Protein AF-A0A455U2H4-F1 (afdb_monomer_lite)

Foldseek 3Di:
DPVVVVVVVVVVVVVVPPPPPPPPPDDDDDDDDPPVPPPLPQFVPVVVADPPFPDKDWDRDWDDLQVLVVVVVVPDDPDQLVVVLVVLVVCLVVDPDPVVSVVSVVVSVVSVLVSPPPDSVSCVVVVFRRTKIWMWTDDPPDIDIDIDGD

pLDDT: mean 76.58, std 19.09, range [32.81, 95.19]

Organism: NCBI:txid115553

Structure (mmCIF, N/CA/C/O backbone):
data_AF-A0A455U2H4-F1
#
_entry.id   AF-A0A455U2H4-F1
#
loop_
_atom_site.group_PDB
_atom_site.id
_atom_site.type_symbol
_atom_site.label_atom_id
_atom_site.label_alt_id
_atom_site.label_comp_id
_atom_site.label_asym_id
_atom_site.label_entity_id
_atom_site.label_seq_id
_atom_site.pdbx_PDB_ins_code
_atom_site.Cartn_x
_atom_site.Cartn_y
_atom_site.Cartn_z
_atom_site.occupancy
_atom_site.B_iso_or_equiv
_atom_site.auth_seq_id
_atom_site.auth_comp_id
_atom_site.auth_asym_id
_atom_site.auth_atom_id
_atom_site.pdbx_PDB_model_num
ATOM 1 N N . MET A 1 1 ? 12.215 -55.070 34.289 1.00 50.28 1 MET A N 1
ATOM 2 C CA . MET A 1 1 ? 13.157 -54.812 33.171 1.00 50.28 1 MET A CA 1
ATOM 3 C C . MET A 1 1 ? 12.431 -54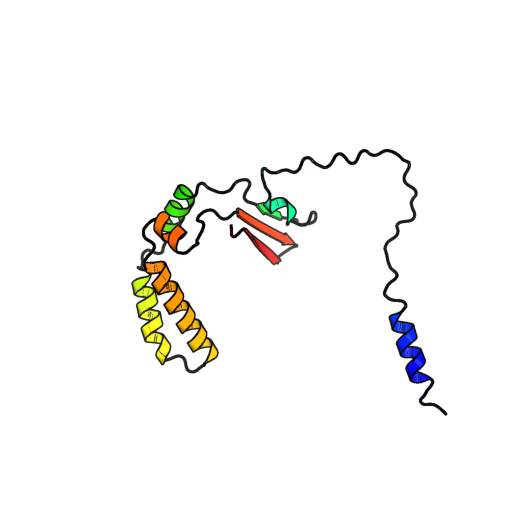.774 31.811 1.00 50.28 1 MET A C 1
ATOM 5 O O . MET A 1 1 ? 12.800 -55.510 30.911 1.00 50.28 1 MET A O 1
ATOM 9 N N . LYS A 1 2 ? 11.391 -53.938 31.635 1.00 48.47 2 LYS A N 1
ATOM 10 C CA . LYS A 1 2 ? 10.634 -53.831 30.359 1.00 48.47 2 LYS A CA 1
ATOM 11 C C . LYS A 1 2 ? 10.417 -52.393 29.862 1.00 48.47 2 LYS A C 1
ATOM 13 O O . LYS A 1 2 ? 10.035 -52.197 28.720 1.00 48.47 2 LYS A O 1
ATOM 18 N N . THR A 1 3 ? 10.727 -51.381 30.671 1.00 51.59 3 THR A N 1
ATOM 19 C CA . THR A 1 3 ? 10.483 -49.965 30.345 1.00 51.59 3 THR A CA 1
ATOM 20 C C . THR A 1 3 ? 11.665 -49.250 29.688 1.00 51.59 3 THR A C 1
ATOM 22 O O . THR A 1 3 ? 11.498 -48.144 29.193 1.00 51.59 3 THR A O 1
ATOM 25 N N . LYS A 1 4 ? 12.851 -49.873 29.616 1.00 47.78 4 LYS A N 1
ATOM 26 C CA . LYS A 1 4 ? 14.026 -49.279 28.946 1.00 47.78 4 LYS A CA 1
ATOM 27 C C . LYS A 1 4 ? 14.160 -49.643 27.463 1.00 47.78 4 LYS A C 1
ATOM 29 O O . LYS A 1 4 ? 14.903 -48.979 26.755 1.00 47.78 4 LYS A O 1
ATOM 34 N N . LEU A 1 5 ? 13.421 -50.649 26.983 1.00 50.38 5 LEU A N 1
ATOM 35 C CA . LEU A 1 5 ? 13.463 -51.058 25.573 1.00 50.38 5 LEU A CA 1
ATOM 36 C C . LEU A 1 5 ? 12.610 -50.150 24.671 1.00 50.38 5 LEU A C 1
ATOM 38 O O . LEU A 1 5 ? 12.954 -49.939 23.515 1.00 50.38 5 LEU A O 1
ATOM 42 N N . SER A 1 6 ? 11.529 -49.571 25.207 1.00 48.78 6 SER A N 1
ATOM 43 C CA . SER A 1 6 ? 10.612 -48.721 24.431 1.00 48.78 6 SER A CA 1
ATOM 44 C C . SER A 1 6 ? 11.216 -47.368 24.051 1.00 48.78 6 SER A C 1
ATOM 46 O O . SER A 1 6 ? 10.797 -46.781 23.063 1.00 48.78 6 SER A O 1
ATOM 48 N N . LEU A 1 7 ? 12.202 -46.876 24.810 1.00 49.59 7 LEU A N 1
ATOM 49 C CA . LEU A 1 7 ? 12.833 -45.580 24.545 1.00 49.59 7 LEU A CA 1
ATOM 50 C C . LEU A 1 7 ? 13.875 -45.657 23.414 1.00 49.59 7 LEU A C 1
ATOM 52 O O . LEU A 1 7 ? 14.108 -44.673 22.722 1.00 49.59 7 LEU A O 1
ATOM 56 N N . ALA A 1 8 ? 14.472 -46.834 23.195 1.00 52.03 8 ALA A N 1
ATOM 57 C CA . ALA A 1 8 ? 15.465 -47.048 22.141 1.00 52.03 8 ALA A CA 1
ATOM 58 C C . ALA A 1 8 ? 14.829 -47.172 20.744 1.00 52.03 8 ALA A C 1
ATOM 60 O O . ALA A 1 8 ? 15.436 -46.777 19.752 1.00 52.03 8 ALA A O 1
ATOM 61 N N . VAL A 1 9 ? 13.589 -47.667 20.662 1.00 54.75 9 VAL A N 1
ATOM 62 C CA . VAL A 1 9 ? 12.874 -47.838 19.386 1.00 54.75 9 VAL A CA 1
ATOM 63 C C . VAL A 1 9 ? 12.429 -46.489 18.807 1.00 54.75 9 VAL A C 1
ATOM 65 O O . VAL A 1 9 ? 12.493 -46.295 17.597 1.00 54.75 9 VAL A O 1
ATOM 68 N N . SER A 1 10 ? 12.074 -45.518 19.653 1.00 50.16 10 SER A N 1
ATOM 69 C CA . SER A 1 10 ? 11.648 -44.188 19.194 1.00 50.16 10 SER A CA 1
ATOM 70 C C . SER A 1 10 ? 12.803 -43.318 18.682 1.00 50.16 10 SER A C 1
ATOM 72 O O . SER A 1 10 ? 12.588 -42.468 17.825 1.00 50.16 10 SER A O 1
ATOM 74 N N . VAL A 1 11 ? 14.035 -43.541 19.158 1.00 50.81 11 VAL A N 1
ATOM 75 C CA . VAL A 1 11 ? 15.224 -42.795 18.695 1.00 50.81 11 VAL A CA 1
ATOM 76 C C . VAL A 1 11 ? 15.742 -43.330 17.353 1.00 50.81 11 VAL A C 1
ATOM 78 O O . VAL A 1 11 ? 16.234 -42.554 16.541 1.00 50.81 11 VAL A O 1
ATOM 81 N N . ALA A 1 12 ? 15.561 -44.623 17.065 1.00 50.34 12 ALA A N 1
ATOM 82 C CA . ALA A 1 12 ? 15.963 -45.220 15.787 1.00 50.34 12 ALA A CA 1
ATOM 83 C C . ALA A 1 12 ? 15.050 -44.836 14.603 1.00 50.34 12 ALA A C 1
ATOM 85 O O . ALA A 1 12 ? 15.474 -44.899 13.453 1.00 50.34 12 ALA A O 1
ATOM 86 N N . LEU A 1 13 ? 13.809 -44.410 14.866 1.00 49.59 13 LEU A N 1
ATOM 87 C CA . LEU A 1 13 ? 12.874 -43.956 13.828 1.00 49.59 13 LEU A CA 1
ATOM 88 C C . LEU A 1 13 ? 13.088 -42.488 13.417 1.00 49.59 13 LEU A C 1
ATOM 90 O O . LEU A 1 13 ? 12.676 -42.108 12.325 1.00 49.59 13 LEU A O 1
ATOM 94 N N . LEU A 1 14 ? 13.776 -41.678 14.234 1.00 49.31 14 LEU A N 1
ATOM 95 C CA . LEU A 1 14 ? 14.116 -40.291 13.881 1.00 49.31 14 LEU A CA 1
ATOM 96 C C . LEU A 1 14 ? 15.387 -40.162 13.023 1.00 49.31 14 LEU A C 1
ATOM 98 O O . LEU A 1 14 ? 15.573 -39.138 12.373 1.00 49.31 14 LEU A O 1
ATOM 102 N N . SER A 1 15 ? 16.248 -41.181 12.973 1.00 49.75 15 SER A N 1
ATOM 103 C CA . SER A 1 15 ? 17.500 -41.149 12.199 1.00 49.75 15 SER A CA 1
ATOM 104 C C . SER A 1 15 ? 17.382 -41.693 10.769 1.00 49.75 15 SER A C 1
ATOM 106 O O . SER A 1 15 ? 18.325 -41.559 9.995 1.00 49.75 15 SER A O 1
ATOM 108 N N . ALA A 1 16 ? 16.229 -42.246 10.380 1.00 51.59 16 ALA A N 1
ATOM 109 C CA . ALA A 1 16 ? 15.985 -42.730 9.015 1.00 51.59 16 ALA A CA 1
ATOM 110 C C . ALA A 1 16 ? 15.283 -41.702 8.099 1.00 51.59 16 ALA A C 1
ATOM 112 O O . ALA A 1 16 ? 15.135 -41.948 6.906 1.00 51.59 16 ALA A O 1
ATOM 113 N N . GLY A 1 17 ? 14.864 -40.546 8.632 1.00 48.28 17 GLY A N 1
ATOM 114 C CA . GLY A 1 17 ? 14.117 -39.520 7.888 1.00 48.28 17 GLY A CA 1
ATOM 115 C C . GLY A 1 17 ? 14.946 -38.365 7.315 1.00 48.28 17 GLY A C 1
ATOM 116 O O . GLY A 1 17 ? 14.370 -37.464 6.718 1.00 48.28 17 GLY A O 1
ATOM 117 N N . MET A 1 18 ? 16.273 -38.351 7.500 1.00 52.59 18 MET A N 1
ATOM 118 C CA . MET A 1 18 ? 17.131 -37.219 7.098 1.00 52.59 18 MET A CA 1
ATOM 119 C C . MET A 1 18 ? 18.238 -37.570 6.093 1.00 52.59 18 MET A C 1
ATOM 121 O O . MET A 1 18 ? 19.209 -36.830 5.972 1.00 52.59 18 MET A O 1
ATOM 125 N N . LEU A 1 19 ? 18.094 -38.668 5.342 1.00 53.59 19 LEU A N 1
ATOM 126 C CA . LEU A 1 19 ? 19.024 -39.019 4.255 1.00 53.59 19 LEU A CA 1
ATOM 127 C C . LEU A 1 19 ? 18.348 -39.389 2.927 1.00 53.59 19 LEU A C 1
ATOM 129 O O . LEU A 1 19 ? 19.019 -39.872 2.022 1.00 53.59 19 LEU A O 1
ATOM 133 N N . THR A 1 20 ? 17.065 -39.072 2.730 1.00 50.47 20 THR A N 1
ATOM 134 C CA . THR A 1 20 ? 16.514 -38.966 1.368 1.00 50.47 20 THR A CA 1
ATOM 135 C C . THR A 1 20 ? 16.883 -37.605 0.781 1.00 50.47 20 THR A C 1
ATOM 137 O O . THR A 1 20 ? 16.030 -36.771 0.486 1.00 50.47 20 THR A O 1
ATOM 140 N N . GLY A 1 21 ? 18.189 -37.373 0.648 1.00 40.59 21 GLY A N 1
ATOM 141 C CA . GLY A 1 21 ? 18.677 -36.563 -0.451 1.00 40.59 21 GLY A CA 1
ATOM 142 C C . GLY A 1 21 ? 18.366 -37.337 -1.725 1.00 40.59 21 GLY A C 1
ATOM 143 O O . GLY A 1 21 ? 18.778 -38.487 -1.867 1.00 40.59 21 GLY A O 1
ATOM 144 N N . CYS A 1 22 ? 17.605 -36.732 -2.631 1.00 56.97 22 CYS A N 1
ATOM 145 C CA . CYS A 1 22 ? 17.544 -37.172 -4.016 1.00 56.97 22 CYS A CA 1
ATOM 146 C C . CYS A 1 22 ? 18.930 -36.952 -4.641 1.00 56.97 22 CYS A C 1
ATOM 148 O O . CYS A 1 22 ? 19.169 -35.934 -5.282 1.00 56.97 22 CYS A O 1
ATOM 150 N N . SER A 1 23 ? 19.858 -37.878 -4.396 1.00 35.69 23 SER A N 1
ATOM 151 C CA . SER A 1 23 ? 21.020 -38.070 -5.256 1.00 35.69 23 SER A CA 1
ATOM 152 C C . SER A 1 23 ? 20.540 -38.931 -6.416 1.00 35.69 23 SER A C 1
ATOM 154 O O . SER A 1 23 ? 20.327 -40.132 -6.259 1.00 35.69 23 SER A O 1
ATOM 156 N N . ASP A 1 24 ? 20.268 -38.292 -7.550 1.00 38.09 24 ASP A N 1
ATOM 157 C CA . ASP A 1 24 ? 20.091 -38.986 -8.821 1.00 38.09 24 ASP A CA 1
ATOM 158 C C . ASP A 1 24 ? 21.481 -39.488 -9.241 1.00 38.09 24 ASP A C 1
ATOM 160 O O . ASP A 1 24 ? 22.312 -38.717 -9.719 1.00 38.09 24 ASP A O 1
ATOM 164 N N . ASP A 1 25 ? 21.768 -40.768 -8.985 1.00 46.41 25 ASP A N 1
ATOM 165 C CA . ASP A 1 25 ? 22.916 -41.468 -9.567 1.00 46.41 25 ASP A CA 1
ATOM 166 C C . ASP A 1 25 ? 22.637 -41.707 -11.056 1.00 46.41 25 ASP A C 1
ATOM 168 O O . ASP A 1 25 ? 22.258 -42.789 -11.511 1.00 46.41 25 ASP A O 1
ATOM 172 N N . LYS A 1 26 ? 22.840 -40.650 -11.835 1.00 44.12 26 LYS A N 1
ATOM 173 C CA . LYS A 1 26 ? 23.190 -40.731 -13.246 1.00 44.12 26 LYS A CA 1
ATOM 174 C C . LYS A 1 26 ? 24.427 -39.881 -13.423 1.00 44.12 26 LYS A C 1
ATOM 176 O O . LYS A 1 26 ? 24.345 -38.665 -13.293 1.00 44.12 26 LYS A O 1
ATOM 181 N N . GLU A 1 27 ? 25.561 -40.513 -13.715 1.00 48.38 27 GLU A N 1
ATOM 182 C CA . GLU A 1 27 ? 26.742 -39.797 -14.195 1.00 48.38 27 GLU A CA 1
ATOM 183 C C . GLU A 1 27 ? 26.338 -38.814 -15.306 1.00 48.38 27 GLU A C 1
ATOM 185 O O . GLU A 1 27 ? 25.720 -39.233 -16.291 1.00 48.38 27 GLU A O 1
ATOM 190 N N . PRO A 1 28 ? 26.732 -37.534 -15.218 1.00 37.47 28 PRO A N 1
ATOM 191 C CA . PRO A 1 28 ? 26.781 -36.680 -16.383 1.00 37.47 28 PRO A CA 1
ATOM 192 C C . PRO A 1 28 ? 28.239 -36.324 -16.652 1.00 37.47 28 PRO A C 1
ATOM 194 O O . PRO A 1 28 ? 28.911 -35.627 -15.892 1.00 37.47 28 PRO A O 1
ATOM 197 N N . THR A 1 29 ? 28.703 -36.839 -17.782 1.00 32.81 29 THR A N 1
ATOM 198 C CA . THR A 1 29 ? 29.752 -36.289 -18.632 1.00 32.81 29 THR A CA 1
ATOM 199 C C . THR A 1 29 ? 30.034 -34.806 -18.371 1.00 32.81 29 THR A C 1
ATOM 201 O O . THR A 1 29 ? 29.146 -33.956 -18.413 1.00 32.81 29 THR A O 1
ATOM 204 N N . ALA A 1 30 ? 31.315 -34.518 -18.145 1.00 44.56 30 ALA A N 1
ATOM 205 C CA . ALA A 1 30 ? 31.880 -33.182 -18.160 1.00 44.56 30 ALA A CA 1
ATOM 206 C C . ALA A 1 30 ? 31.395 -32.356 -19.367 1.00 44.56 30 ALA A C 1
ATOM 208 O O . ALA A 1 30 ? 31.246 -32.877 -20.468 1.00 44.56 30 ALA A O 1
ATOM 209 N N . ALA A 1 31 ? 31.281 -31.046 -19.142 1.00 44.28 31 ALA A N 1
ATOM 210 C CA . ALA A 1 31 ? 30.947 -29.994 -20.103 1.00 44.28 31 ALA A CA 1
ATOM 211 C C . ALA A 1 31 ? 29.448 -29.775 -20.372 1.00 44.28 31 ALA A C 1
ATOM 213 O O . ALA A 1 31 ? 28.911 -30.100 -21.425 1.00 44.28 31 ALA A O 1
ATOM 214 N N . ALA A 1 32 ? 28.818 -29.032 -19.466 1.00 36.53 32 ALA A N 1
ATOM 215 C CA . ALA A 1 32 ? 27.910 -27.974 -19.880 1.00 36.53 32 ALA A CA 1
ATOM 216 C C . ALA A 1 32 ? 28.286 -26.722 -19.092 1.00 36.53 32 ALA A C 1
ATOM 218 O O . ALA A 1 32 ? 28.150 -26.662 -17.872 1.00 36.53 32 ALA A O 1
ATOM 219 N N . THR A 1 33 ? 28.850 -25.758 -19.810 1.00 36.19 33 THR A N 1
ATOM 220 C CA . THR A 1 33 ? 29.022 -24.369 -19.413 1.00 36.19 33 THR A CA 1
ATOM 221 C C . THR A 1 33 ? 27.810 -23.943 -18.588 1.00 36.19 33 THR A C 1
ATOM 223 O O . THR A 1 33 ? 26.704 -23.859 -19.121 1.00 36.19 33 THR A O 1
ATOM 226 N N . GLN A 1 34 ? 27.997 -23.661 -17.297 1.00 39.22 34 GLN A N 1
ATOM 227 C CA . GLN A 1 34 ? 27.096 -22.750 -16.604 1.00 39.22 34 GLN A CA 1
ATOM 228 C C . GLN A 1 34 ? 27.312 -21.386 -17.260 1.00 39.22 34 GLN A C 1
ATOM 230 O O . GLN A 1 34 ? 28.058 -20.542 -16.775 1.00 39.22 34 GLN A O 1
ATOM 235 N N . GLN A 1 35 ? 26.711 -21.190 -18.433 1.00 43.66 35 GLN A N 1
ATOM 236 C CA . GLN A 1 35 ? 26.242 -19.871 -18.790 1.00 43.66 35 GLN A CA 1
ATOM 237 C C . GLN A 1 35 ? 25.229 -19.552 -17.706 1.00 43.66 35 GLN A C 1
ATOM 239 O O . GLN A 1 35 ? 24.106 -20.050 -17.732 1.00 43.66 35 GLN A O 1
ATOM 244 N N . GLU A 1 36 ? 25.683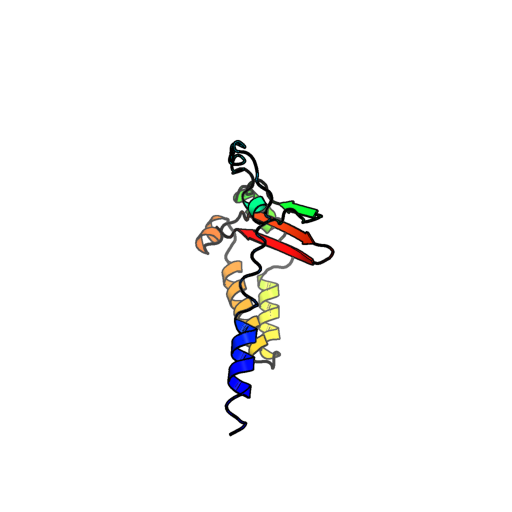 -18.799 -16.703 1.00 44.47 36 GLU A N 1
ATOM 245 C CA . GLU A 1 36 ? 24.798 -17.988 -15.889 1.00 44.47 36 GLU A CA 1
ATOM 246 C C . GLU A 1 36 ? 23.793 -17.385 -16.864 1.00 44.47 36 GLU A C 1
ATOM 248 O O . GLU A 1 36 ? 24.169 -16.626 -17.764 1.00 44.47 36 GLU A O 1
ATOM 253 N N . THR A 1 37 ? 22.533 -17.809 -16.764 1.00 50.66 37 THR A N 1
ATOM 254 C CA . THR A 1 37 ? 21.440 -17.151 -17.465 1.00 50.66 37 THR A CA 1
ATOM 255 C C . THR A 1 37 ? 21.648 -15.667 -17.199 1.00 50.66 37 THR A C 1
ATOM 257 O O . THR A 1 37 ? 21.731 -15.311 -16.018 1.00 50.66 37 THR A O 1
ATOM 260 N N . PRO A 1 38 ? 21.846 -14.817 -18.228 1.00 48.56 38 PRO A N 1
ATOM 261 C CA . PRO A 1 38 ? 22.174 -13.420 -18.002 1.00 48.56 38 PRO A CA 1
ATOM 262 C C . PRO A 1 38 ? 21.127 -12.890 -17.039 1.00 48.56 38 PRO A C 1
ATOM 264 O O . PRO A 1 38 ? 19.935 -12.986 -17.345 1.00 48.56 38 PRO A O 1
ATOM 267 N N . LYS A 1 39 ? 21.560 -12.459 -15.841 1.00 50.88 39 LYS A N 1
ATOM 268 C CA . LYS A 1 39 ? 20.657 -11.927 -14.819 1.00 50.88 39 LYS A CA 1
ATOM 269 C C . LYS A 1 39 ? 19.777 -10.927 -15.536 1.00 50.88 39 LYS A C 1
ATOM 271 O O . LYS A 1 39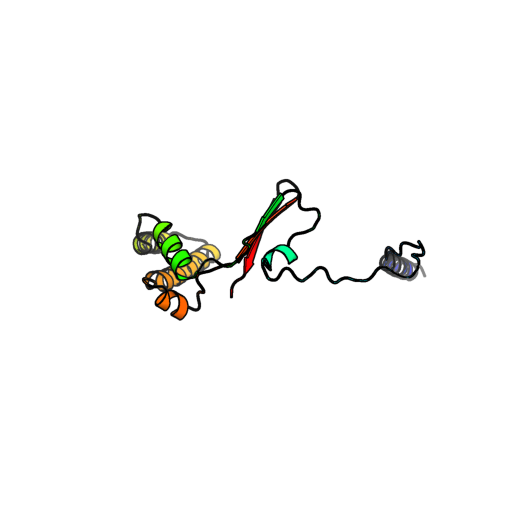 ? 20.267 -9.899 -16.007 1.00 50.88 39 LYS A O 1
ATOM 276 N N . ASN A 1 40 ? 18.502 -11.268 -15.686 1.00 52.75 40 ASN A N 1
ATOM 277 C CA . ASN A 1 40 ? 17.552 -10.382 -16.316 1.00 52.75 40 ASN A CA 1
ATOM 278 C C . ASN A 1 40 ? 17.256 -9.277 -15.301 1.00 52.75 40 ASN A C 1
ATOM 280 O O . ASN A 1 40 ? 16.233 -9.282 -14.624 1.00 52.75 40 ASN A O 1
ATOM 284 N N . ASN A 1 41 ? 18.199 -8.340 -15.172 1.00 57.53 41 ASN A N 1
ATOM 285 C CA . ASN A 1 41 ? 18.090 -7.157 -14.322 1.00 57.53 41 ASN A CA 1
ATOM 286 C C . ASN A 1 41 ? 16.909 -6.269 -14.745 1.00 57.53 41 ASN A C 1
ATOM 288 O O . ASN A 1 41 ? 16.559 -5.338 -14.031 1.00 57.53 41 ASN A O 1
ATOM 292 N N . VAL A 1 42 ? 16.300 -6.559 -15.899 1.00 63.09 42 VAL A N 1
ATOM 293 C CA . VAL A 1 42 ? 15.152 -5.846 -16.452 1.00 63.09 42 VAL A CA 1
ATOM 294 C C . VAL A 1 42 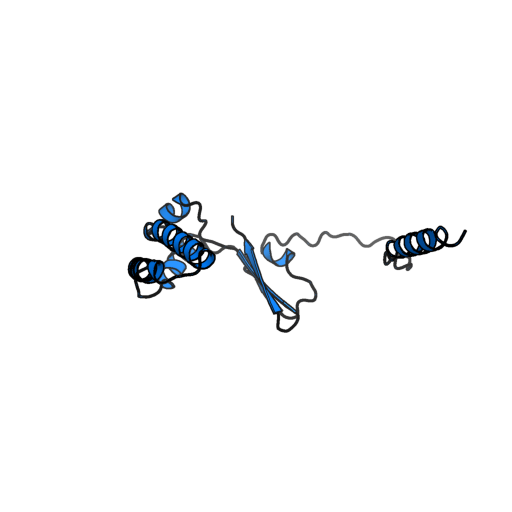? 13.841 -6.289 -15.790 1.00 63.09 42 VAL A C 1
ATOM 296 O O . VAL A 1 42 ? 12.836 -5.650 -16.037 1.00 63.09 42 VAL A O 1
ATOM 299 N N . ALA A 1 43 ? 13.804 -7.349 -14.966 1.00 72.62 43 ALA A N 1
ATOM 300 C CA . ALA A 1 43 ? 12.590 -7.766 -14.248 1.00 72.62 43 ALA A CA 1
ATOM 301 C C . ALA A 1 43 ? 12.909 -8.553 -12.958 1.00 72.62 43 ALA A C 1
ATOM 303 O O . ALA A 1 43 ? 12.737 -9.777 -12.922 1.00 72.62 43 ALA A O 1
ATOM 304 N N . PRO A 1 44 ? 13.367 -7.887 -11.880 1.00 81.12 44 PRO A N 1
ATOM 305 C CA . PRO A 1 44 ? 13.837 -8.567 -10.668 1.00 81.12 44 PRO A CA 1
ATOM 306 C C . PRO A 1 44 ? 12.741 -9.397 -9.989 1.00 81.12 44 PRO A C 1
ATOM 308 O O . PRO A 1 44 ? 13.043 -10.411 -9.369 1.00 81.12 44 PRO A O 1
ATOM 311 N N . MET A 1 45 ? 11.463 -9.043 -10.163 1.00 86.88 45 MET A N 1
ATOM 312 C CA . MET A 1 45 ? 10.345 -9.777 -9.564 1.00 86.88 45 MET A CA 1
ATOM 313 C C . MET A 1 45 ? 10.160 -11.195 -10.122 1.00 86.88 45 MET A C 1
ATOM 315 O O . MET A 1 45 ? 9.591 -12.045 -9.436 1.00 86.88 45 MET A O 1
ATOM 319 N N . LEU A 1 46 ? 10.675 -11.485 -11.326 1.00 88.19 46 LEU A N 1
ATOM 320 C CA . LEU A 1 46 ? 10.579 -12.819 -11.931 1.00 88.19 46 LEU A CA 1
ATOM 321 C C . LEU A 1 46 ? 11.339 -13.884 -11.137 1.00 88.19 46 LEU A C 1
ATOM 323 O O . LEU A 1 46 ? 10.950 -15.047 -11.163 1.00 88.19 46 LEU A O 1
ATOM 327 N N . GLN A 1 47 ? 12.382 -13.502 -10.394 1.00 88.38 47 GLN A N 1
ATOM 328 C CA . GLN A 1 47 ? 13.183 -14.453 -9.615 1.00 88.38 47 GLN A CA 1
ATOM 329 C C . GLN A 1 47 ? 12.391 -15.129 -8.485 1.00 88.38 47 GLN A C 1
ATOM 331 O O . GLN A 1 47 ? 12.820 -16.150 -7.955 1.00 88.38 47 GLN A O 1
ATOM 336 N N . TYR A 1 48 ? 11.249 -14.555 -8.097 1.00 87.31 48 TYR A N 1
ATOM 337 C CA . TYR A 1 48 ? 10.401 -15.076 -7.028 1.00 87.31 48 TYR A CA 1
ATOM 338 C C . TYR A 1 48 ? 9.265 -15.975 -7.526 1.00 87.31 48 TYR A C 1
ATOM 340 O O . TYR A 1 48 ? 8.497 -16.478 -6.705 1.00 87.31 48 TYR A O 1
ATOM 348 N N . ILE A 1 49 ? 9.132 -16.154 -8.843 1.00 90.31 49 ILE A N 1
ATOM 349 C CA . ILE A 1 49 ? 8.049 -16.913 -9.468 1.00 90.31 49 ILE A CA 1
ATOM 350 C C . ILE A 1 49 ? 8.523 -18.358 -9.682 1.00 90.31 49 ILE A C 1
ATOM 352 O O . ILE A 1 49 ? 9.498 -18.570 -10.404 1.00 90.31 49 ILE A O 1
ATOM 356 N N . PRO A 1 50 ? 7.860 -19.363 -9.081 1.00 89.81 50 PRO A N 1
ATOM 357 C CA . PRO A 1 50 ? 8.154 -20.768 -9.338 1.00 89.81 50 PRO A CA 1
ATOM 358 C C . PRO A 1 50 ? 8.020 -21.109 -10.825 1.00 89.81 50 PRO A C 1
ATOM 360 O O . PRO A 1 50 ? 7.080 -20.656 -11.483 1.00 89.81 50 PRO A O 1
ATOM 363 N N . ALA A 1 51 ? 8.934 -21.929 -11.347 1.00 88.94 51 ALA A N 1
ATOM 364 C CA . ALA A 1 51 ? 8.976 -22.295 -12.766 1.00 88.94 51 ALA A CA 1
ATOM 365 C C . ALA A 1 51 ? 7.735 -23.078 -13.234 1.00 88.94 51 ALA A C 1
ATOM 367 O O . ALA A 1 51 ? 7.405 -23.074 -14.416 1.00 88.94 51 ALA A O 1
ATOM 368 N N . ASP A 1 52 ? 7.050 -23.738 -12.305 1.00 87.56 52 ASP A N 1
ATOM 369 C CA . ASP A 1 52 ? 5.832 -24.515 -12.505 1.00 87.56 52 ASP A CA 1
ATOM 370 C C . ASP A 1 52 ? 4.543 -23.692 -12.338 1.00 87.56 52 ASP A C 1
ATOM 372 O O . ASP A 1 52 ? 3.452 -24.254 -12.432 1.00 87.56 52 ASP A O 1
ATOM 376 N N . SER A 1 53 ? 4.641 -22.371 -12.134 1.00 90.31 53 SER A N 1
ATOM 377 C CA . SER A 1 53 ? 3.475 -21.478 -12.074 1.00 90.31 53 SER A CA 1
ATOM 378 C C . SER A 1 53 ? 2.747 -21.472 -13.426 1.00 90.31 53 SER A C 1
ATOM 380 O O . SER A 1 53 ? 3.294 -20.939 -14.396 1.00 90.31 53 SER A O 1
ATOM 382 N N . PRO A 1 54 ? 1.508 -21.994 -13.537 1.00 90.06 54 PRO A N 1
ATOM 383 C CA . PRO A 1 54 ? 0.804 -22.057 -14.818 1.00 90.06 54 PRO A CA 1
ATOM 384 C C . PRO A 1 54 ? 0.453 -20.676 -15.379 1.00 90.06 54 PRO A C 1
ATOM 386 O O . PRO A 1 54 ? 0.254 -20.527 -16.582 1.00 90.06 54 PRO A O 1
ATOM 389 N N . TYR A 1 55 ? 0.363 -19.669 -14.509 1.00 89.88 55 TYR A N 1
ATOM 390 C CA . TYR A 1 55 ? 0.172 -18.276 -14.884 1.00 89.88 55 TYR A CA 1
ATOM 391 C C . TYR A 1 55 ? 0.977 -17.359 -13.965 1.00 89.88 55 TYR A C 1
ATOM 393 O O . TYR A 1 55 ? 1.137 -17.621 -12.769 1.00 89.88 55 TYR A O 1
ATOM 401 N N . PHE A 1 56 ? 1.448 -16.250 -14.530 1.00 92.69 56 PHE A N 1
ATOM 402 C CA . PHE A 1 56 ? 2.036 -15.163 -13.770 1.00 92.69 56 PHE A CA 1
ATOM 403 C C . PHE A 1 56 ? 1.920 -13.828 -14.509 1.00 92.69 56 PHE A C 1
ATOM 405 O O . PHE A 1 56 ? 1.792 -13.771 -15.731 1.00 92.69 56 PHE A O 1
ATOM 412 N N . MET A 1 57 ? 1.998 -12.749 -13.744 1.00 90.69 57 MET A N 1
ATOM 413 C CA . MET A 1 57 ? 2.141 -11.375 -14.199 1.00 90.69 57 MET A CA 1
ATOM 414 C C . MET A 1 57 ? 3.197 -10.721 -13.317 1.00 90.69 57 MET A C 1
ATOM 416 O O . MET A 1 57 ? 3.145 -10.851 -12.098 1.00 90.69 57 MET A O 1
ATOM 420 N N . ALA A 1 58 ? 4.160 -10.024 -13.908 1.00 90.12 58 ALA A N 1
ATOM 421 C CA . ALA A 1 58 ? 5.168 -9.299 -13.148 1.00 90.12 58 ALA A CA 1
ATOM 422 C C . ALA A 1 58 ? 5.472 -7.964 -13.811 1.00 90.12 58 ALA A C 1
ATOM 424 O O . ALA A 1 58 ? 5.528 -7.864 -15.039 1.00 90.12 58 ALA A O 1
ATOM 425 N N . THR A 1 59 ? 5.695 -6.944 -12.991 1.00 86.75 59 THR A N 1
ATOM 426 C CA . THR A 1 59 ? 6.222 -5.667 -13.461 1.00 86.75 59 THR A CA 1
ATOM 427 C C . THR A 1 59 ? 7.650 -5.880 -13.941 1.00 86.75 59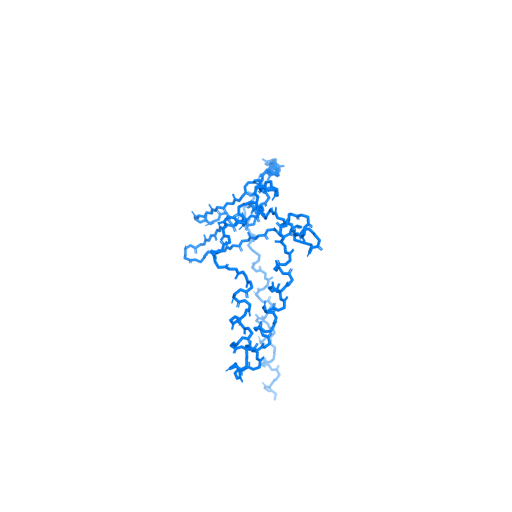 THR A C 1
ATOM 429 O O . THR A 1 59 ? 8.489 -6.386 -13.192 1.00 86.75 59 THR A O 1
ATOM 432 N N . ARG A 1 60 ? 7.921 -5.491 -15.187 1.00 84.06 60 ARG A N 1
ATOM 433 C CA . ARG A 1 60 ? 9.270 -5.517 -15.749 1.00 84.06 60 ARG A CA 1
ATOM 434 C C . ARG A 1 60 ? 10.118 -4.432 -15.078 1.00 84.06 60 ARG A C 1
ATOM 436 O O . ARG A 1 60 ? 10.990 -4.718 -14.268 1.00 84.06 60 ARG A O 1
ATOM 443 N N . GLU A 1 61 ? 9.754 -3.180 -15.308 1.00 84.31 61 GLU A N 1
ATOM 444 C CA . GLU A 1 61 ? 10.396 -2.015 -14.702 1.00 84.31 61 GLU A CA 1
ATOM 445 C C . GLU A 1 61 ? 9.460 -1.364 -13.676 1.00 84.31 61 GLU A C 1
ATOM 447 O O . GLU A 1 61 ? 8.250 -1.598 -13.690 1.00 84.31 61 GLU A O 1
ATOM 452 N N . SER A 1 62 ? 10.031 -0.589 -12.749 1.00 84.38 62 SER A N 1
ATOM 453 C CA . SER A 1 62 ? 9.230 0.227 -11.830 1.00 84.38 62 SER A CA 1
ATOM 454 C C . SER A 1 62 ? 8.612 1.382 -12.621 1.00 84.38 62 SER A C 1
ATOM 456 O O . SER A 1 62 ? 9.270 1.954 -13.493 1.00 84.38 62 SER A O 1
ATOM 458 N N . MET A 1 63 ? 7.346 1.689 -12.343 1.00 85.06 63 MET A N 1
ATOM 459 C CA . MET A 1 63 ? 6.681 2.862 -12.909 1.00 85.06 63 MET A CA 1
ATOM 460 C C . MET A 1 63 ? 7.381 4.134 -12.402 1.00 85.06 63 MET A C 1
ATOM 462 O O . MET A 1 63 ? 7.720 4.180 -11.217 1.00 85.06 63 MET A O 1
ATOM 466 N N . PRO A 1 64 ? 7.591 5.164 -13.247 1.00 88.69 64 PRO A N 1
ATOM 467 C CA . PRO A 1 64 ? 8.118 6.445 -12.786 1.00 88.69 64 PRO A CA 1
ATOM 468 C C . PRO A 1 64 ? 7.288 6.982 -11.621 1.00 88.69 64 PRO A C 1
ATOM 470 O O . PRO A 1 64 ? 6.059 6.941 -11.673 1.00 88.69 64 PRO A O 1
ATOM 473 N N . GLU A 1 65 ? 7.942 7.493 -10.578 1.00 90.75 65 GLU A N 1
ATOM 474 C CA . GLU A 1 65 ? 7.235 7.738 -9.317 1.00 90.75 65 GLU A CA 1
ATOM 475 C C . GLU A 1 65 ? 6.130 8.785 -9.428 1.00 90.75 65 GLU A C 1
ATOM 477 O O . GLU A 1 65 ? 5.058 8.631 -8.848 1.00 90.75 65 GLU A O 1
ATOM 482 N N . GLN A 1 66 ? 6.350 9.799 -10.265 1.00 91.75 66 GLN A N 1
ATOM 483 C CA . GLN A 1 66 ? 5.328 10.793 -10.568 1.00 91.75 66 GLN A CA 1
ATOM 484 C C . GLN A 1 66 ? 4.101 10.164 -11.239 1.00 91.75 66 GLN A C 1
ATOM 486 O O . GLN A 1 66 ? 2.974 10.478 -10.875 1.00 91.75 66 GLN A O 1
ATOM 491 N N . GLU A 1 67 ? 4.301 9.243 -12.184 1.00 91.38 67 GLU A N 1
ATOM 492 C CA . GLU A 1 67 ? 3.195 8.557 -12.858 1.00 91.38 67 GLU A CA 1
ATOM 493 C C . GLU A 1 67 ? 2.445 7.631 -11.894 1.00 91.38 67 GLU A C 1
ATOM 495 O O . GLU A 1 67 ? 1.213 7.576 -11.922 1.00 91.38 67 GLU A O 1
ATOM 500 N N . ALA A 1 68 ? 3.171 6.940 -11.009 1.00 89.44 68 ALA A N 1
ATOM 501 C CA . ALA A 1 68 ? 2.583 6.098 -9.971 1.00 89.44 68 ALA A CA 1
ATOM 502 C C . ALA A 1 68 ? 1.759 6.926 -8.976 1.00 89.44 68 ALA A C 1
ATOM 504 O O . ALA A 1 68 ? 0.651 6.528 -8.608 1.00 89.44 68 ALA A O 1
ATOM 505 N N . PHE A 1 69 ? 2.263 8.096 -8.587 1.00 90.94 69 PHE A N 1
ATOM 506 C CA . PHE A 1 69 ? 1.567 9.027 -7.709 1.00 90.94 69 PHE A CA 1
ATO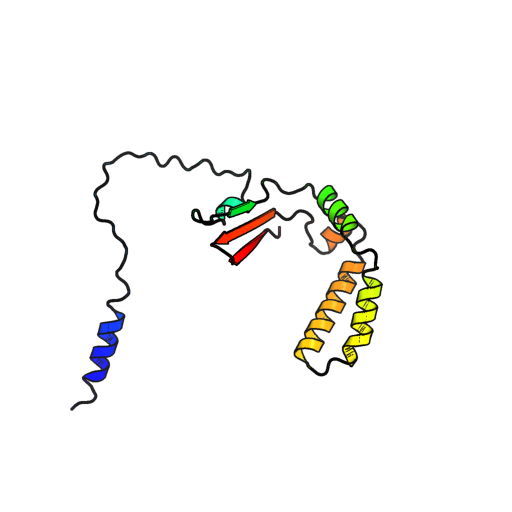M 507 C C . PHE A 1 69 ? 0.321 9.629 -8.369 1.00 90.94 69 PHE A C 1
ATOM 509 O O . PHE A 1 69 ? -0.757 9.638 -7.776 1.00 90.94 69 PHE A O 1
ATOM 516 N N . ASP A 1 70 ? 0.419 10.053 -9.629 1.00 91.31 70 ASP A N 1
ATOM 517 C CA . ASP A 1 70 ? -0.724 10.564 -10.390 1.00 91.31 70 ASP A CA 1
ATOM 518 C C . ASP A 1 70 ? -1.801 9.484 -10.580 1.00 91.31 70 ASP A C 1
ATOM 520 O O . ASP A 1 70 ? -3.004 9.764 -10.523 1.00 91.31 70 ASP A O 1
ATOM 524 N N . PHE A 1 71 ? -1.380 8.232 -10.784 1.00 88.88 71 PHE A N 1
ATOM 525 C CA . PHE A 1 71 ? -2.282 7.087 -10.832 1.00 88.88 71 PHE A CA 1
ATOM 526 C C . PHE A 1 71 ? -2.953 6.837 -9.478 1.00 88.88 71 PHE A C 1
ATOM 528 O O . PHE A 1 71 ? -4.173 6.681 -9.440 1.00 88.88 71 PHE A O 1
ATOM 535 N N . TYR A 1 72 ? -2.197 6.859 -8.375 1.00 86.56 72 TYR A N 1
ATOM 536 C CA . TYR A 1 72 ? -2.738 6.758 -7.018 1.00 86.56 72 TYR A CA 1
ATOM 537 C C . TYR A 1 72 ? -3.805 7.829 -6.762 1.00 86.56 72 TYR A C 1
ATOM 539 O O . TYR A 1 72 ? -4.928 7.492 -6.391 1.00 86.56 72 TYR A O 1
ATOM 547 N N . ARG A 1 73 ? -3.512 9.097 -7.073 1.00 86.50 73 ARG A N 1
ATOM 548 C CA . ARG A 1 73 ? -4.468 10.208 -6.943 1.00 86.50 73 ARG A CA 1
ATOM 549 C C . ARG A 1 73 ? -5.735 10.008 -7.770 1.00 86.50 73 ARG A C 1
ATOM 551 O O . ARG A 1 73 ? -6.816 10.387 -7.337 1.00 86.50 73 ARG A O 1
ATOM 558 N N . ARG A 1 74 ? -5.621 9.411 -8.959 1.00 87.38 74 ARG A N 1
ATOM 559 C CA . ARG A 1 74 ? -6.776 9.105 -9.820 1.00 87.38 74 ARG A CA 1
ATOM 560 C C . ARG A 1 74 ? -7.607 7.931 -9.303 1.00 87.38 74 ARG A C 1
ATOM 562 O O . ARG A 1 74 ? -8.807 7.887 -9.554 1.00 87.38 74 ARG A O 1
ATOM 569 N N . MET A 1 75 ? -6.961 6.973 -8.644 1.00 85.81 75 MET A N 1
ATOM 570 C CA . MET A 1 75 ? -7.597 5.792 -8.060 1.00 85.81 75 MET A CA 1
ATOM 571 C C . MET A 1 75 ? -8.208 6.063 -6.686 1.00 85.81 75 MET A C 1
ATOM 573 O O . MET A 1 75 ? -8.979 5.227 -6.209 1.00 85.81 75 MET A O 1
ATOM 577 N N . GLN A 1 76 ? -7.881 7.193 -6.049 1.00 79.94 76 GLN A N 1
ATOM 578 C CA . GLN A 1 76 ? -8.510 7.561 -4.791 1.00 79.94 76 GLN A CA 1
ATOM 579 C C . GLN A 1 76 ? -10.036 7.639 -4.961 1.00 79.94 76 GLN A C 1
ATOM 581 O O . GLN A 1 76 ? -10.531 8.143 -5.977 1.00 79.94 76 GLN A O 1
ATOM 586 N N . PRO A 1 77 ? -10.797 7.096 -3.995 1.00 75.12 77 PRO A N 1
ATOM 587 C CA . PRO A 1 77 ? -12.248 7.145 -4.039 1.00 75.12 77 PRO A CA 1
ATOM 588 C C . PRO A 1 77 ? -12.734 8.597 -4.113 1.00 75.12 77 PRO A C 1
ATOM 590 O O . PRO A 1 77 ? -12.086 9.516 -3.628 1.00 75.12 77 PRO A O 1
ATOM 593 N N . GLN A 1 78 ? -13.912 8.809 -4.704 1.00 66.44 78 GLN A N 1
ATOM 594 C CA . GLN A 1 78 ? -14.507 10.150 -4.809 1.00 66.44 78 GLN A CA 1
ATOM 595 C C . GLN A 1 78 ? -14.882 10.762 -3.442 1.00 66.44 78 GLN A C 1
ATOM 597 O O . GLN A 1 78 ? -15.180 11.952 -3.375 1.00 66.44 78 GLN A O 1
ATOM 602 N N . GLY A 1 79 ? -14.895 9.961 -2.369 1.00 66.38 79 GLY A N 1
ATOM 603 C CA . GLY A 1 79 ? -15.035 10.433 -0.990 1.00 66.38 79 GLY A CA 1
ATOM 604 C C . GLY A 1 79 ? -13.678 10.800 -0.390 1.00 66.38 79 GLY A C 1
ATOM 605 O O . GLY A 1 79 ? -12.684 10.129 -0.662 1.00 66.38 79 GLY A O 1
ATOM 606 N N . SER A 1 80 ? -13.631 11.850 0.432 1.00 74.75 80 SER A N 1
ATOM 607 C CA . SER A 1 80 ? -12.392 12.238 1.110 1.00 74.75 80 SER A CA 1
ATOM 608 C C . SER A 1 80 ? -11.987 11.180 2.133 1.00 74.75 80 SER A C 1
ATOM 610 O O . SER A 1 80 ? -12.843 10.606 2.815 1.00 74.75 80 SER A O 1
ATOM 612 N N . LEU A 1 81 ? -10.682 10.940 2.267 1.00 83.62 81 LEU A N 1
ATOM 613 C CA . LEU A 1 81 ? -10.135 10.113 3.341 1.00 83.62 81 LEU A CA 1
ATOM 614 C C . LEU A 1 81 ? -10.641 10.600 4.705 1.00 83.62 81 LEU A C 1
ATOM 616 O O . LEU A 1 81 ? -11.101 9.782 5.498 1.00 83.62 81 LEU A O 1
ATOM 620 N N . GLU A 1 82 ? -10.711 11.920 4.893 1.00 86.31 82 GLU A N 1
ATOM 621 C CA . GLU A 1 82 ? -11.295 12.533 6.084 1.00 86.31 82 GLU A CA 1
ATOM 622 C C . GLU A 1 82 ? -12.723 12.059 6.382 1.00 86.31 82 GLU A C 1
ATOM 624 O O . GLU A 1 82 ? -13.021 11.737 7.524 1.00 86.31 82 GLU A O 1
ATOM 629 N N . SER A 1 83 ? -13.607 11.921 5.384 1.00 88.19 83 SER A N 1
ATOM 630 C CA . SER A 1 83 ? -14.973 11.424 5.629 1.00 88.19 83 SER A CA 1
ATOM 631 C C . SER A 1 83 ? -15.002 9.978 6.139 1.00 88.19 83 SER A C 1
ATOM 633 O O . SER A 1 83 ? -15.806 9.650 7.013 1.00 88.19 83 SER A O 1
ATOM 635 N N . ASN A 1 84 ? -14.082 9.138 5.653 1.00 87.88 84 ASN A N 1
ATOM 636 C CA . ASN A 1 84 ? -13.934 7.758 6.113 1.00 87.88 84 ASN A CA 1
ATOM 637 C C . ASN A 1 84 ? -13.328 7.708 7.524 1.00 87.88 84 ASN A C 1
ATOM 639 O O . ASN A 1 84 ? -13.769 6.914 8.351 1.00 87.88 84 ASN A O 1
ATOM 643 N N . LEU A 1 85 ? -12.347 8.567 7.823 1.00 91.81 85 LEU A N 1
ATOM 644 C CA . LEU A 1 85 ? -11.787 8.711 9.171 1.00 91.81 85 LEU A CA 1
ATOM 645 C C . LEU A 1 85 ? -12.860 9.136 10.170 1.00 91.81 85 LEU A C 1
ATOM 647 O O . LEU A 1 85 ? -12.959 8.583 11.261 1.00 91.81 85 LEU A O 1
ATOM 651 N N . ASP A 1 86 ? -13.711 10.068 9.768 1.00 93.00 86 ASP A N 1
ATOM 652 C CA . ASP A 1 86 ? -14.831 10.551 10.556 1.00 93.00 86 ASP A CA 1
ATOM 653 C C . ASP A 1 86 ? -15.855 9.451 10.874 1.00 93.00 86 ASP A C 1
ATOM 655 O O . ASP A 1 86 ? -16.396 9.389 11.980 1.00 93.00 86 ASP A O 1
ATOM 659 N N . GLU A 1 87 ? -16.128 8.562 9.920 1.00 92.06 87 GLU A N 1
ATOM 660 C CA . GLU A 1 87 ? -16.966 7.380 10.136 1.00 92.06 87 GLU A CA 1
ATOM 661 C C . GLU A 1 87 ? -16.296 6.372 11.082 1.00 92.06 87 GLU A C 1
ATOM 663 O O . GLU A 1 87 ? -16.931 5.888 12.024 1.00 92.06 87 GLU A O 1
ATOM 668 N N . LEU A 1 88 ? -14.997 6.110 10.910 1.00 92.50 88 LEU A N 1
ATOM 669 C CA . LEU A 1 88 ? -14.230 5.237 11.803 1.00 92.50 88 LEU A CA 1
ATOM 670 C C . LEU A 1 88 ? -14.200 5.780 13.240 1.00 92.50 88 LEU A C 1
ATOM 672 O O . LEU A 1 88 ? -14.429 5.029 14.186 1.00 92.50 88 LEU A O 1
ATOM 676 N N . ARG A 1 89 ? -14.006 7.091 13.428 1.00 94.12 89 ARG A N 1
ATOM 677 C CA . ARG A 1 89 ? -14.053 7.746 14.749 1.00 94.12 89 ARG A CA 1
ATOM 678 C C . ARG A 1 89 ? -15.431 7.616 15.405 1.00 94.12 89 ARG A C 1
ATOM 680 O O . ARG A 1 89 ? -15.506 7.446 16.619 1.00 94.12 89 ARG A O 1
ATOM 687 N N . ARG A 1 90 ? -16.520 7.696 14.627 1.00 95.19 90 ARG A N 1
ATOM 688 C CA . ARG A 1 90 ? -17.898 7.549 15.138 1.00 95.19 90 ARG A CA 1
ATOM 689 C C . ARG A 1 90 ? -18.237 6.114 15.525 1.00 95.19 90 ARG A C 1
ATOM 691 O O . ARG A 1 90 ? -18.969 5.924 16.488 1.00 95.19 90 ARG A O 1
ATOM 698 N N . THR A 1 91 ? -17.713 5.137 14.792 1.00 93.19 91 THR A N 1
ATOM 699 C CA . THR A 1 91 ? -17.967 3.708 15.032 1.00 93.19 91 THR A CA 1
ATOM 700 C C . THR A 1 91 ? -17.061 3.118 16.111 1.00 93.19 91 THR A C 1
ATOM 702 O O . THR A 1 91 ? -17.463 2.173 16.783 1.00 93.19 91 THR A O 1
ATOM 705 N N . LEU A 1 92 ? -15.874 3.692 16.340 1.00 93.00 92 LEU A N 1
ATOM 706 C CA . LEU A 1 92 ? -14.902 3.210 17.327 1.00 93.00 92 LEU A CA 1
ATOM 707 C C . LEU A 1 92 ? -15.500 2.953 18.734 1.00 93.00 92 LEU A C 1
ATOM 709 O O . LEU A 1 92 ? -15.239 1.879 19.275 1.00 93.00 92 LEU A O 1
ATOM 713 N N . PRO A 1 93 ? -16.344 3.833 19.320 1.00 93.25 93 PRO A N 1
ATOM 714 C CA . PRO A 1 93 ? -16.958 3.595 20.631 1.00 93.25 93 PRO A CA 1
ATOM 715 C C . PRO A 1 93 ? -17.966 2.436 20.665 1.00 93.25 93 PRO A C 1
ATOM 717 O O . PRO A 1 93 ? -18.305 1.956 21.744 1.00 93.25 93 PRO A O 1
ATOM 720 N N . GLU A 1 94 ? -18.484 2.012 19.510 1.00 93.69 94 GLU A N 1
ATOM 721 C CA . GLU A 1 94 ? -19.452 0.914 19.391 1.00 93.69 94 GLU A CA 1
ATOM 722 C C . GLU A 1 94 ? -18.762 -0.462 19.346 1.00 93.69 94 GLU A C 1
ATOM 724 O O . GLU A 1 94 ? -19.415 -1.500 19.482 1.00 93.69 94 GLU A O 1
ATOM 729 N N . ILE A 1 95 ? -17.433 -0.485 19.188 1.00 92.00 95 ILE A N 1
ATOM 730 C CA . ILE A 1 95 ? -16.634 -1.707 19.124 1.00 92.00 95 ILE A CA 1
ATOM 731 C C . ILE A 1 95 ? -16.379 -2.222 20.541 1.00 92.00 95 ILE A C 1
ATOM 733 O O . ILE A 1 95 ? -15.554 -1.694 21.281 1.00 92.00 95 ILE A O 1
ATOM 737 N N . GLY A 1 96 ? -17.085 -3.291 20.910 1.00 85.50 96 GLY A N 1
ATOM 738 C CA . GLY A 1 96 ? -16.948 -3.930 22.223 1.00 85.50 96 GLY A CA 1
ATOM 739 C C . GLY A 1 96 ? -15.772 -4.905 22.363 1.00 85.50 96 GLY A C 1
ATOM 740 O O . GLY A 1 96 ? -15.544 -5.404 23.460 1.00 85.50 96 GLY A O 1
ATOM 741 N N . ASP A 1 97 ? -15.061 -5.218 21.276 1.00 94.50 97 ASP A N 1
ATOM 742 C CA . ASP A 1 97 ? -13.901 -6.115 21.280 1.00 94.50 97 ASP A CA 1
ATOM 743 C C . ASP A 1 97 ? -12.590 -5.314 21.294 1.00 94.50 97 ASP A C 1
ATOM 745 O O . ASP A 1 97 ? -12.328 -4.529 20.383 1.00 94.50 97 ASP A O 1
ATOM 749 N N . ASP A 1 98 ? -11.743 -5.538 22.301 1.00 92.06 98 ASP A N 1
ATOM 750 C CA . ASP A 1 98 ? -10.498 -4.780 22.505 1.00 92.06 98 ASP A CA 1
ATOM 751 C C . ASP A 1 98 ? -9.516 -4.896 21.326 1.00 92.06 98 ASP A C 1
ATOM 753 O O . ASP A 1 98 ? -8.793 -3.943 21.010 1.00 92.06 98 ASP A O 1
ATOM 757 N N . VAL A 1 99 ? -9.469 -6.057 20.660 1.00 93.44 99 VAL A N 1
ATOM 758 C CA . VAL A 1 99 ? -8.569 -6.286 19.520 1.00 93.44 99 VAL A CA 1
ATOM 759 C C . VAL A 1 99 ? -9.045 -5.486 18.315 1.00 93.44 99 VAL A C 1
ATOM 761 O O . VAL A 1 99 ? -8.249 -4.780 17.694 1.00 93.44 99 VAL A O 1
ATOM 764 N N . GLN A 1 100 ? -10.339 -5.548 18.006 1.00 91.81 100 GLN A N 1
ATOM 765 C CA . GLN A 1 100 ? -10.941 -4.741 16.949 1.00 91.81 100 GLN A CA 1
ATOM 766 C C . GLN A 1 100 ? -10.824 -3.248 17.252 1.00 91.81 100 GLN A C 1
ATOM 768 O O . GLN A 1 100 ? -10.451 -2.485 16.365 1.00 91.81 100 GLN A O 1
ATOM 773 N N . HIS A 1 101 ? -11.056 -2.830 18.496 1.00 94.50 101 HIS A N 1
ATOM 774 C CA . HIS A 1 101 ? -10.923 -1.435 18.903 1.00 94.50 101 HIS A CA 1
ATOM 775 C C . HIS A 1 101 ? -9.487 -0.938 18.689 1.00 94.50 101 HIS A C 1
ATOM 777 O O . HIS A 1 101 ? -9.265 0.134 18.123 1.00 94.50 101 HIS A O 1
ATOM 783 N N . SER A 1 102 ? -8.493 -1.738 19.084 1.00 94.12 102 SER A N 1
ATOM 784 C CA . SER A 1 102 ? -7.075 -1.420 18.877 1.00 94.12 102 SER A CA 1
ATOM 785 C C . SER A 1 102 ? -6.713 -1.353 17.391 1.00 94.12 102 SER A C 1
ATOM 787 O O . SER A 1 102 ? -5.994 -0.447 16.974 1.00 94.12 102 SER A O 1
ATOM 789 N N . LEU A 1 103 ? -7.238 -2.275 16.578 1.00 93.75 103 LEU A N 1
ATOM 790 C CA . LEU A 1 103 ? -7.024 -2.282 15.132 1.00 93.75 103 LEU A CA 1
ATOM 791 C C . LEU A 1 103 ? -7.641 -1.051 14.460 1.00 93.75 103 LEU A C 1
ATOM 793 O O . LEU A 1 103 ? -6.982 -0.415 13.645 1.00 93.75 103 LEU A O 1
ATOM 797 N N . VAL A 1 104 ? -8.876 -0.685 14.809 1.00 94.12 104 VAL A N 1
ATOM 798 C CA . VAL A 1 104 ? -9.533 0.507 14.253 1.00 94.12 104 VAL A CA 1
ATOM 799 C C . VAL A 1 104 ? -8.829 1.780 14.712 1.00 94.12 104 VAL A C 1
ATOM 801 O O . VAL A 1 104 ? -8.613 2.672 13.899 1.00 94.12 104 VAL A O 1
ATOM 804 N N . THR A 1 105 ? -8.370 1.839 15.963 1.00 94.88 105 THR A N 1
ATOM 805 C CA . THR A 1 105 ? -7.544 2.957 16.454 1.00 94.88 105 THR A CA 1
ATOM 806 C C . THR A 1 105 ? -6.257 3.101 15.636 1.00 94.88 105 THR A C 1
ATOM 808 O O . THR A 1 105 ? -5.904 4.208 15.236 1.00 94.88 105 THR A O 1
ATOM 811 N N . LEU A 1 106 ? -5.575 1.988 15.343 1.00 94.56 106 LEU A N 1
ATOM 812 C CA . LEU A 1 106 ? -4.385 1.991 14.491 1.00 94.56 106 LEU A CA 1
ATOM 813 C C . LEU A 1 106 ? -4.709 2.468 13.068 1.00 94.56 106 LEU A C 1
ATOM 815 O O . LEU A 1 106 ? -3.964 3.271 12.518 1.00 94.56 106 LEU A O 1
ATOM 819 N N . LEU A 1 107 ? -5.814 2.003 12.480 1.00 92.25 107 LEU A N 1
ATOM 820 C CA . LEU A 1 107 ? -6.238 2.417 11.140 1.00 92.25 107 LEU A CA 1
ATOM 821 C C . LEU A 1 107 ? -6.566 3.913 11.071 1.00 92.25 107 LEU A C 1
ATOM 823 O O . LEU A 1 107 ? -6.199 4.553 10.089 1.00 92.25 107 LEU A O 1
ATOM 827 N N . ILE A 1 108 ? -7.210 4.467 12.103 1.00 94.06 108 ILE A N 1
ATOM 828 C CA . ILE A 1 108 ? -7.470 5.909 12.208 1.00 94.06 108 ILE A CA 1
ATOM 829 C C . ILE A 1 108 ? -6.146 6.670 12.250 1.00 94.06 108 ILE A C 1
ATOM 831 O O . ILE A 1 108 ? -5.934 7.539 11.414 1.00 94.06 108 ILE A O 1
ATOM 835 N N . ALA A 1 109 ? -5.233 6.297 13.152 1.00 93.06 109 ALA A N 1
ATOM 836 C CA . ALA A 1 109 ? -3.937 6.963 13.276 1.00 93.06 109 ALA A CA 1
ATOM 837 C C . ALA A 1 109 ? -3.129 6.899 11.969 1.00 93.06 109 ALA A C 1
ATOM 839 O O . ALA A 1 109 ? -2.556 7.892 11.539 1.00 93.06 109 ALA A O 1
ATOM 840 N N . MET A 1 110 ? -3.117 5.746 11.292 1.00 90.44 110 MET A N 1
ATOM 841 C CA . MET A 1 110 ? -2.474 5.621 9.983 1.00 90.44 110 MET A CA 1
ATOM 842 C C . MET A 1 110 ? -3.136 6.518 8.935 1.00 90.44 110 MET A C 1
ATOM 844 O O . MET A 1 110 ? -2.440 7.172 8.167 1.00 90.44 110 MET A O 1
ATOM 848 N N . GLY A 1 111 ? -4.467 6.545 8.876 1.00 89.75 111 GLY A N 1
ATOM 849 C CA . GLY A 1 111 ? -5.173 7.369 7.901 1.00 89.75 111 GLY A CA 1
ATOM 850 C C . GLY A 1 111 ? -4.989 8.869 8.144 1.00 89.75 111 GLY A C 1
ATOM 851 O O . GLY A 1 111 ? -4.875 9.603 7.172 1.00 89.75 111 GLY A O 1
ATOM 852 N N . GLU A 1 112 ? -4.883 9.314 9.398 1.00 90.50 112 GLU A N 1
ATOM 853 C CA . GLU A 1 112 ? -4.582 10.712 9.750 1.00 90.50 112 GLU A CA 1
ATOM 854 C C . GLU A 1 112 ? -3.207 11.153 9.230 1.00 90.50 112 GLU A C 1
ATOM 856 O O . GLU A 1 112 ? -3.077 12.243 8.678 1.00 90.50 112 GLU A O 1
ATOM 861 N N . GLU A 1 113 ? -2.194 10.288 9.323 1.00 88.12 113 GLU A N 1
ATOM 862 C CA . GLU A 1 113 ? -0.878 10.564 8.735 1.00 88.12 113 GLU A CA 1
ATOM 863 C C . GLU A 1 113 ? -0.950 10.626 7.199 1.00 88.12 113 GLU A C 1
ATOM 865 O O . GLU A 1 113 ? -0.339 11.494 6.574 1.00 88.12 113 GLU A O 1
ATOM 870 N N . LEU A 1 114 ? -1.733 9.739 6.573 1.00 87.75 114 LEU A N 1
ATOM 871 C CA . LEU A 1 114 ? -1.881 9.690 5.114 1.00 87.75 114 LEU A CA 1
ATOM 872 C C . LEU A 1 114 ? -2.728 10.834 4.531 1.00 87.75 114 LEU A C 1
ATOM 874 O O . LEU A 1 114 ? -2.544 11.154 3.357 1.00 87.75 114 LEU A O 1
ATOM 878 N N . ASP A 1 115 ? -3.632 11.445 5.302 1.00 86.44 115 ASP A N 1
ATOM 879 C CA . ASP A 1 115 ? -4.464 12.576 4.847 1.00 86.44 115 ASP A CA 1
ATOM 880 C C . ASP A 1 115 ? -3.616 13.806 4.495 1.00 86.44 115 ASP A C 1
ATOM 882 O O . ASP A 1 115 ? -3.961 14.571 3.600 1.00 86.44 115 ASP A O 1
ATOM 886 N N . SER A 1 116 ? -2.439 13.929 5.116 1.00 80.88 116 SER A N 1
ATOM 887 C CA . SER A 1 116 ? -1.479 15.002 4.843 1.00 80.88 116 SER A CA 1
ATOM 888 C C . SER A 1 116 ? -0.711 14.864 3.517 1.00 80.88 116 SER A C 1
ATOM 890 O O . SER A 1 116 ? 0.022 15.777 3.136 1.00 80.88 116 SER A O 1
ATOM 892 N N . VAL A 1 117 ? -0.862 13.746 2.795 1.00 87.38 117 VAL A N 1
ATOM 893 C CA . VAL A 1 117 ? -0.114 13.469 1.558 1.00 87.38 117 VAL A CA 1
ATOM 894 C C . VAL A 1 117 ? -0.831 14.055 0.344 1.00 87.38 117 VAL A C 1
ATOM 896 O O . VAL A 1 117 ? -1.658 13.398 -0.294 1.00 87.38 117 VAL A O 1
ATOM 899 N N . GLU A 1 118 ? -0.468 15.279 -0.034 1.00 86.94 118 GLU A N 1
ATOM 900 C CA . GLU A 1 118 ? -0.998 15.937 -1.236 1.00 86.94 118 GLU A CA 1
ATOM 901 C C . GLU A 1 118 ? -0.045 15.842 -2.435 1.00 86.94 118 GLU A C 1
ATOM 903 O O . GLU A 1 118 ? -0.478 15.850 -3.598 1.00 86.94 118 GLU A O 1
ATOM 908 N N . THR A 1 119 ? 1.256 15.724 -2.163 1.00 90.94 119 THR A N 1
ATOM 909 C CA . THR A 1 119 ? 2.325 15.694 -3.164 1.00 90.94 119 THR A CA 1
ATOM 910 C C . THR A 1 119 ? 3.206 14.447 -3.051 1.00 90.94 119 THR A C 1
ATOM 912 O O . THR A 1 119 ? 3.164 13.702 -2.071 1.00 90.94 119 THR A O 1
ATOM 915 N N . LEU A 1 120 ? 4.016 14.201 -4.086 1.00 90.75 120 LEU A N 1
ATOM 916 C CA . LEU A 1 120 ? 4.991 13.109 -4.078 1.00 90.75 120 LEU A CA 1
ATOM 917 C C . LEU A 1 120 ? 6.064 13.317 -2.994 1.00 90.75 120 LEU A C 1
ATOM 919 O O . LEU A 1 120 ? 6.472 12.352 -2.354 1.00 90.75 120 LEU A O 1
ATOM 923 N N . ASP A 1 121 ? 6.468 14.565 -2.750 1.00 92.62 121 ASP A N 1
ATOM 924 C CA . ASP A 1 121 ? 7.449 14.894 -1.712 1.00 92.62 121 ASP A CA 1
ATOM 925 C C . ASP A 1 121 ? 6.896 14.599 -0.306 1.00 92.62 121 ASP A C 1
ATOM 927 O O . ASP A 1 121 ? 7.629 14.094 0.547 1.00 92.62 121 ASP A O 1
ATOM 931 N N . ASP A 1 122 ? 5.597 14.824 -0.071 1.00 91.00 122 ASP A N 1
ATOM 932 C CA . ASP A 1 122 ? 4.942 14.471 1.200 1.00 91.00 122 ASP A CA 1
ATOM 933 C C . ASP A 1 122 ? 4.940 12.952 1.416 1.00 91.00 122 ASP A C 1
ATOM 935 O O . ASP A 1 122 ? 5.222 12.464 2.511 1.00 91.00 122 ASP A O 1
ATOM 939 N N . ALA A 1 123 ? 4.704 12.177 0.350 1.00 89.25 123 ALA A N 1
ATOM 940 C CA . ALA A 1 123 ? 4.805 10.722 0.411 1.00 89.25 123 ALA A CA 1
ATOM 941 C C . ALA A 1 123 ? 6.230 10.277 0.782 1.00 89.25 123 ALA A C 1
ATOM 943 O O . ALA A 1 123 ? 6.405 9.414 1.647 1.00 89.25 123 ALA A O 1
ATOM 944 N N . HIS A 1 124 ? 7.256 10.897 0.192 1.00 90.62 124 HIS A N 1
ATOM 945 C CA . HIS A 1 124 ? 8.652 10.623 0.546 1.00 90.62 124 HIS A CA 1
ATOM 946 C C . HIS A 1 124 ? 8.987 11.026 1.982 1.00 90.62 124 HIS A C 1
ATOM 948 O O . HIS A 1 124 ? 9.756 10.321 2.636 1.00 90.62 124 HIS A O 1
ATOM 954 N N . ALA A 1 125 ? 8.404 12.112 2.498 1.00 90.94 125 ALA A N 1
ATOM 955 C CA . ALA A 1 125 ? 8.587 12.545 3.883 1.00 90.94 125 ALA A CA 1
ATOM 956 C C . ALA A 1 125 ? 8.046 11.516 4.892 1.00 90.94 125 ALA A C 1
ATOM 958 O O . ALA A 1 125 ? 8.644 11.327 5.953 1.00 90.94 125 ALA A O 1
ATOM 959 N N . LEU A 1 126 ? 6.988 10.784 4.529 1.00 87.50 126 LEU A N 1
ATOM 960 C CA . LEU A 1 126 ? 6.481 9.633 5.288 1.00 87.50 126 LEU A CA 1
ATOM 961 C C . LEU A 1 126 ? 7.300 8.344 5.076 1.00 87.50 126 LEU A C 1
ATOM 963 O O . LEU A 1 126 ? 6.984 7.301 5.649 1.00 87.50 126 LEU A O 1
ATOM 967 N N . GLY A 1 127 ? 8.348 8.388 4.249 1.00 86.88 127 GLY A N 1
ATOM 968 C CA . GLY A 1 127 ? 9.153 7.223 3.882 1.00 86.88 127 GLY A CA 1
ATOM 969 C C . GLY A 1 127 ? 8.472 6.297 2.871 1.00 86.88 127 GLY A C 1
ATOM 970 O O . GLY A 1 127 ? 8.895 5.151 2.714 1.00 86.88 127 GLY A O 1
ATOM 971 N N . LEU A 1 128 ? 7.421 6.761 2.188 1.00 85.88 128 LEU A N 1
ATOM 972 C CA . LEU A 1 128 ? 6.713 5.992 1.170 1.00 85.88 128 LEU A CA 1
ATOM 973 C C . LEU A 1 128 ? 7.341 6.230 -0.199 1.00 85.88 128 LEU A C 1
ATOM 975 O O . LEU A 1 128 ? 7.326 7.341 -0.719 1.00 85.88 128 LEU A O 1
ATOM 979 N N . LYS A 1 129 ? 7.830 5.164 -0.830 1.00 85.69 129 LYS A N 1
ATOM 980 C CA . LYS A 1 129 ? 8.302 5.215 -2.211 1.00 85.69 129 LYS A CA 1
ATOM 981 C C . LYS A 1 129 ? 7.191 4.851 -3.187 1.00 85.69 129 LYS A C 1
ATOM 983 O O . LYS A 1 129 ? 6.750 3.701 -3.263 1.00 85.69 129 LYS A O 1
ATOM 988 N N . MET A 1 130 ? 6.756 5.832 -3.966 1.00 82.44 130 MET A N 1
ATOM 989 C CA . MET A 1 130 ? 5.661 5.675 -4.919 1.00 82.44 130 MET A CA 1
ATOM 990 C C . MET A 1 130 ? 6.181 5.035 -6.207 1.00 82.44 130 MET A C 1
ATOM 992 O O . MET A 1 130 ? 6.536 5.722 -7.141 1.00 82.44 130 MET A O 1
ATOM 996 N N . GLY A 1 131 ? 6.276 3.710 -6.271 1.00 82.06 131 GLY A N 1
ATOM 997 C CA . GLY A 1 131 ? 6.722 3.011 -7.487 1.00 82.06 131 GLY A CA 1
ATOM 998 C C . GLY A 1 131 ? 6.976 1.519 -7.278 1.00 82.06 131 GLY A C 1
ATOM 999 O O . GLY A 1 131 ? 8.062 1.033 -7.618 1.00 82.06 131 GLY A O 1
ATOM 1000 N N . PRO A 1 132 ? 6.031 0.770 -6.681 1.00 81.06 132 PRO A N 1
ATOM 1001 C CA . PRO A 1 132 ? 6.281 -0.612 -6.308 1.00 81.06 132 PRO A CA 1
ATOM 1002 C C . PRO A 1 132 ? 6.459 -1.492 -7.547 1.00 81.06 132 PRO A C 1
ATOM 1004 O O . PRO A 1 132 ? 5.762 -1.349 -8.554 1.00 81.06 132 PRO A O 1
ATOM 1007 N N . GLN A 1 133 ? 7.371 -2.455 -7.447 1.00 87.31 133 GLN A N 1
ATOM 1008 C CA . GLN A 1 133 ? 7.410 -3.587 -8.364 1.00 87.31 133 GLN A CA 1
ATOM 1009 C C . GLN A 1 133 ? 6.595 -4.728 -7.768 1.00 87.31 133 GLN A C 1
ATOM 1011 O O . GLN A 1 133 ? 6.667 -4.991 -6.569 1.00 87.31 133 GLN A O 1
ATOM 1016 N N . ALA A 1 134 ? 5.803 -5.395 -8.601 1.00 89.44 134 ALA A N 1
ATOM 1017 C CA . ALA A 1 134 ? 4.865 -6.421 -8.179 1.00 89.44 134 ALA A CA 1
ATOM 1018 C C . ALA A 1 134 ? 4.997 -7.689 -9.028 1.00 89.44 134 ALA A C 1
ATOM 1020 O O . ALA A 1 134 ? 5.280 -7.625 -10.225 1.00 89.44 134 ALA A O 1
ATOM 1021 N N . ALA A 1 135 ? 4.729 -8.843 -8.424 1.00 91.62 135 ALA A N 1
ATOM 1022 C CA . ALA A 1 135 ? 4.467 -10.086 -9.138 1.00 91.62 135 ALA A CA 1
ATOM 1023 C C . ALA A 1 135 ? 3.237 -10.784 -8.565 1.00 91.62 135 ALA A C 1
ATOM 1025 O O . ALA A 1 135 ? 3.116 -10.949 -7.354 1.00 91.62 135 ALA A O 1
ATOM 1026 N N . LEU A 1 136 ? 2.356 -11.226 -9.455 1.00 92.62 136 LEU A N 1
ATOM 1027 C CA . LEU A 1 136 ? 1.196 -12.054 -9.173 1.00 92.62 136 LEU A CA 1
ATOM 1028 C C . LEU A 1 136 ? 1.382 -13.386 -9.894 1.00 92.62 136 LEU A C 1
ATOM 1030 O O . LEU A 1 136 ? 1.502 -13.415 -11.114 1.00 92.62 136 LEU A O 1
ATOM 1034 N N . TYR A 1 137 ? 1.402 -14.491 -9.166 1.00 93.44 137 TYR A N 1
ATOM 1035 C CA . TYR A 1 137 ? 1.558 -15.828 -9.739 1.00 93.44 137 TYR A CA 1
ATOM 1036 C C . TYR A 1 137 ? 0.827 -16.845 -8.872 1.00 93.44 137 TYR A C 1
ATOM 1038 O O . TYR A 1 137 ? 0.490 -16.550 -7.732 1.00 93.44 137 TYR A O 1
ATOM 1046 N N . GLY A 1 138 ? 0.553 -18.042 -9.370 1.00 89.06 138 GLY A N 1
ATOM 1047 C CA . GLY A 1 138 ? -0.118 -19.046 -8.551 1.00 89.06 138 GLY A CA 1
ATOM 1048 C C . GLY A 1 138 ? -0.111 -20.420 -9.183 1.00 89.06 138 GLY A C 1
ATOM 1049 O O . GLY A 1 138 ? 0.217 -20.564 -10.356 1.00 89.06 138 GLY A O 1
ATOM 1050 N N . LEU A 1 139 ? -0.499 -21.416 -8.389 1.00 82.38 139 LEU A N 1
ATOM 1051 C CA . LEU A 1 139 ? -0.759 -22.782 -8.831 1.00 82.38 139 LEU A CA 1
ATOM 1052 C C . LEU A 1 139 ? -2.254 -23.065 -8.627 1.00 82.38 139 LEU A C 1
ATOM 1054 O O . LEU A 1 139 ? -2.742 -23.117 -7.498 1.00 82.38 139 LEU A O 1
ATOM 1058 N N . GLY A 1 140 ? -3.004 -23.219 -9.719 1.00 81.06 140 GLY A N 1
ATOM 1059 C CA . GLY A 1 140 ? -4.454 -23.425 -9.654 1.00 81.06 140 GLY A CA 1
ATOM 1060 C C . GLY A 1 140 ? -5.214 -22.169 -9.210 1.00 81.06 140 GLY A C 1
ATOM 1061 O O . GLY A 1 140 ? -5.211 -21.176 -9.925 1.00 81.06 140 GLY A O 1
ATOM 1062 N N . ILE A 1 141 ? -5.897 -22.228 -8.060 1.00 81.19 141 ILE A N 1
ATOM 1063 C CA . ILE A 1 141 ? -6.779 -21.152 -7.556 1.00 81.19 141 ILE A CA 1
ATOM 1064 C C . ILE A 1 141 ? -6.154 -20.290 -6.451 1.00 81.19 141 ILE A C 1
ATOM 1066 O O . ILE A 1 141 ? -6.838 -19.438 -5.891 1.00 81.19 141 ILE A O 1
ATOM 1070 N N . LEU A 1 142 ? -4.895 -20.538 -6.087 1.00 86.50 142 LEU A N 1
ATOM 1071 C CA . LEU A 1 142 ? -4.223 -19.845 -4.987 1.00 86.50 142 LEU A CA 1
ATOM 1072 C C . LEU A 1 142 ? -3.238 -18.808 -5.547 1.00 86.50 142 LEU A C 1
ATOM 1074 O O . LEU A 1 142 ? -2.086 -19.159 -5.821 1.00 86.50 142 LEU A O 1
ATOM 1078 N N . PRO A 1 143 ? -3.665 -17.546 -5.757 1.00 91.31 143 PRO A N 1
ATOM 1079 C CA . PRO A 1 143 ? -2.762 -16.489 -6.178 1.00 91.31 143 PRO A CA 1
ATOM 1080 C C . PRO A 1 143 ? -1.848 -16.060 -5.027 1.00 91.31 143 PRO A C 1
ATOM 1082 O O . PRO A 1 143 ? -2.265 -15.924 -3.879 1.00 91.31 143 PRO A O 1
ATOM 1085 N N . VAL A 1 144 ? -0.599 -15.785 -5.369 1.00 91.94 144 VAL A N 1
ATOM 1086 C CA . VAL A 1 144 ? 0.424 -15.185 -4.522 1.00 91.94 144 VAL A CA 1
ATOM 1087 C C . VAL A 1 144 ? 0.786 -13.843 -5.125 1.00 91.94 144 VAL A C 1
ATOM 1089 O O . VAL A 1 144 ? 1.140 -13.753 -6.301 1.00 91.94 144 VAL A O 1
ATOM 1092 N N . LEU A 1 145 ? 0.715 -12.806 -4.300 1.00 92.06 145 LEU A N 1
ATOM 1093 C CA . LEU A 1 145 ? 1.063 -11.445 -4.663 1.00 92.06 145 LEU A CA 1
ATOM 1094 C C . LEU A 1 145 ? 2.302 -11.023 -3.870 1.00 92.06 145 LEU A C 1
ATOM 1096 O O . LEU A 1 145 ? 2.325 -11.109 -2.643 1.00 92.06 145 LEU A O 1
ATOM 1100 N N . ARG A 1 146 ? 3.346 -10.603 -4.580 1.00 88.94 146 ARG A N 1
ATOM 1101 C CA . ARG A 1 146 ? 4.591 -10.080 -4.013 1.00 88.94 146 ARG A CA 1
ATOM 1102 C C . ARG A 1 146 ? 4.779 -8.644 -4.448 1.00 88.94 146 ARG A C 1
ATOM 1104 O O . ARG A 1 146 ? 4.580 -8.341 -5.620 1.00 88.94 146 ARG A O 1
ATOM 1111 N N . PHE A 1 147 ? 5.252 -7.817 -3.528 1.00 87.00 147 PHE A N 1
ATOM 1112 C CA . PHE A 1 147 ? 5.627 -6.437 -3.790 1.00 87.00 147 PHE A CA 1
ATOM 1113 C C . PHE A 1 147 ? 7.016 -6.159 -3.234 1.00 87.00 147 PHE A C 1
ATOM 1115 O O . PHE A 1 147 ? 7.379 -6.683 -2.180 1.00 87.00 147 PHE A O 1
ATOM 1122 N N . GLU A 1 148 ? 7.778 -5.333 -3.938 1.00 80.69 148 GLU A N 1
ATOM 1123 C CA . GLU A 1 148 ? 9.007 -4.748 -3.419 1.00 80.69 148 GLU A CA 1
ATOM 1124 C C . GLU A 1 148 ? 8.686 -3.385 -2.795 1.00 80.69 148 GLU A C 1
ATOM 1126 O O . GLU A 1 148 ? 8.192 -2.484 -3.475 1.00 80.69 148 GLU A O 1
ATOM 1131 N N . LEU A 1 149 ? 8.967 -3.258 -1.498 1.00 67.62 149 LEU A N 1
ATOM 1132 C CA . LEU A 1 149 ? 8.973 -1.992 -0.769 1.00 67.62 149 LEU A CA 1
ATOM 1133 C C . LEU A 1 149 ? 10.432 -1.518 -0.757 1.00 67.62 149 LEU A C 1
ATOM 1135 O O . LEU A 1 149 ? 11.274 -2.176 -0.143 1.00 67.62 149 LEU A O 1
ATOM 1139 N N . ARG A 1 150 ? 10.748 -0.458 -1.503 1.00 59.66 150 ARG A N 1
ATOM 1140 C CA . ARG A 1 150 ? 12.089 0.146 -1.554 1.00 59.66 150 ARG A CA 1
ATOM 1141 C C . ARG A 1 150 ? 12.123 1.485 -0.856 1.00 59.66 150 ARG A C 1
ATOM 1143 O O . ARG A 1 150 ? 11.073 2.152 -0.879 1.00 59.66 150 ARG A O 1
#

Radius of gyration: 26.71 Å; chains: 1; bounding box: 51×71×53 Å

Secondary structure (DSSP, 8-state):
--SSHHHHHHHHTTSSSS-----------S----------TT-GGGGGS-TT-SEEEE-SSPPPHHHHHHHHHHHS-SS-HHHHHHHHHHHGGG---HHHHHHHHHHHHHHHHHHT--SHHHHHHTT--S--EEEEEEETTEEEEEEE--

Sequence (150 aa):
MKTKLSLAVSVALLSAGMLTGCSDDKEPTAAATQQETPKNNVAPMLQYIPADSPYFMATRESMPEQEAFDFYRRMQPQGSLESNLDELRRTLPEIGDDVQHSLVTLLIAMGEELDSVETLDDAHALGLKMGPQAALYGLGILPVLRFELR